Protein AF-R4M2Y2-F1 (afdb_monomer_lite)

Structure (mmCIF, N/CA/C/O backbone):
data_AF-R4M2Y2-F1
#
_entry.id   AF-R4M2Y2-F1
#
loop_
_atom_site.group_PDB
_atom_site.id
_atom_site.type_symbol
_atom_site.label_atom_id
_atom_site.label_alt_id
_atom_site.label_comp_id
_atom_site.label_asym_id
_atom_site.label_entity_id
_atom_site.label_seq_id
_atom_site.pdbx_PDB_ins_code
_atom_site.Cartn_x
_atom_site.Cartn_y
_atom_site.Cartn_z
_atom_site.occupancy
_atom_site.B_iso_or_equiv
_atom_site.auth_seq_id
_atom_site.auth_comp_id
_atom_site.auth_asym_id
_atom_site.auth_atom_id
_atom_site.pdbx_PDB_model_num
ATOM 1 N N . MET A 1 1 ? -10.865 15.805 -28.066 1.00 40.06 1 MET A N 1
ATOM 2 C CA . MET A 1 1 ? -11.905 15.529 -27.055 1.00 40.06 1 MET A CA 1
ATOM 3 C C . MET A 1 1 ? -11.739 14.088 -26.579 1.00 40.06 1 MET A C 1
ATOM 5 O O . MET A 1 1 ? -12.304 13.200 -27.192 1.00 40.06 1 MET A O 1
ATOM 9 N N . LEU A 1 2 ? -10.904 13.852 -25.559 1.00 35.84 2 LEU A N 1
ATOM 10 C CA . LEU A 1 2 ? -10.791 12.571 -24.842 1.00 35.84 2 LEU A CA 1
ATOM 11 C C . LEU A 1 2 ? -10.407 12.890 -23.382 1.00 35.84 2 LEU A C 1
ATOM 13 O O . LEU A 1 2 ? -9.254 13.241 -23.129 1.00 35.84 2 LEU A O 1
ATOM 17 N N . PRO A 1 3 ? -11.356 12.860 -22.433 1.00 36.31 3 PRO A N 1
ATOM 18 C CA . PRO A 1 3 ? -11.086 13.118 -21.028 1.00 36.31 3 PRO A CA 1
ATOM 19 C C . PRO A 1 3 ? -10.679 11.798 -20.359 1.00 36.31 3 PRO A C 1
ATOM 21 O O . PRO A 1 3 ? -11.525 11.040 -19.905 1.00 36.31 3 PRO A O 1
ATOM 24 N N . LEU A 1 4 ? -9.382 11.485 -20.358 1.00 40.53 4 LEU A N 1
ATOM 25 C CA . LEU A 1 4 ? -8.828 10.300 -19.673 1.00 40.53 4 LEU A CA 1
ATOM 26 C C . LEU A 1 4 ? -7.613 10.628 -18.793 1.00 40.53 4 LEU A C 1
ATOM 28 O O . LEU A 1 4 ? -6.949 9.733 -18.279 1.00 40.53 4 LEU A O 1
ATOM 32 N N . ILE A 1 5 ? -7.357 11.919 -18.577 1.00 36.94 5 ILE A N 1
ATOM 33 C CA . ILE A 1 5 ? -6.410 12.396 -17.572 1.00 36.94 5 ILE A CA 1
ATOM 34 C C . ILE A 1 5 ? -7.209 12.573 -16.277 1.00 36.94 5 ILE A C 1
ATOM 36 O O . ILE A 1 5 ? -7.692 13.656 -15.961 1.00 36.94 5 ILE A O 1
ATOM 40 N N . ASP A 1 6 ? -7.428 11.458 -15.582 1.00 45.03 6 ASP A N 1
ATOM 41 C CA . ASP A 1 6 ? -7.883 11.451 -14.190 1.00 45.03 6 ASP A CA 1
ATOM 42 C C . ASP A 1 6 ? -6.672 11.891 -13.345 1.00 45.03 6 ASP A C 1
ATOM 44 O O . ASP A 1 6 ? -5.714 11.131 -13.186 1.00 45.03 6 ASP A O 1
ATOM 48 N N . GLY A 1 7 ? -6.662 13.155 -12.909 1.00 36.81 7 GLY A N 1
ATOM 49 C CA . GLY A 1 7 ? -5.516 13.864 -12.312 1.00 36.81 7 GLY A CA 1
ATOM 50 C C . GLY A 1 7 ? -5.086 13.401 -10.913 1.00 36.81 7 GLY A C 1
ATOM 51 O O . GLY A 1 7 ? -4.488 14.183 -10.184 1.00 36.81 7 GLY A O 1
ATOM 52 N N . GLY A 1 8 ? -5.417 12.169 -10.522 1.00 46.28 8 GLY A N 1
ATOM 53 C CA . GLY A 1 8 ? -5.083 11.591 -9.214 1.00 46.28 8 GLY A CA 1
ATOM 54 C C . GLY A 1 8 ? -3.849 10.685 -9.203 1.00 46.28 8 GLY A C 1
ATOM 55 O O . GLY A 1 8 ? -3.425 10.270 -8.132 1.00 46.28 8 GLY A O 1
ATOM 56 N N . ALA A 1 9 ? -3.290 10.349 -10.370 1.00 55.34 9 ALA A N 1
ATOM 57 C CA . ALA A 1 9 ? -2.040 9.598 -10.456 1.00 55.34 9 ALA A CA 1
ATOM 58 C C . ALA A 1 9 ? -0.871 10.578 -10.583 1.00 55.34 9 ALA A C 1
ATOM 60 O O . ALA A 1 9 ? -0.800 11.327 -11.560 1.00 55.34 9 ALA A O 1
ATOM 61 N N . GLU A 1 10 ? 0.036 10.567 -9.611 1.00 62.88 10 GLU A N 1
ATOM 62 C CA . GLU A 1 10 ? 1.223 11.429 -9.616 1.00 62.88 10 GLU A CA 1
ATOM 63 C C . GLU A 1 10 ? 2.336 10.856 -10.511 1.00 62.88 10 GLU A C 1
ATOM 65 O O . GLU A 1 10 ? 3.287 11.557 -10.859 1.00 62.88 10 GLU A O 1
ATOM 70 N N . SER A 1 11 ? 2.174 9.609 -10.974 1.00 69.94 11 SER A N 1
ATOM 71 C CA . SER A 1 11 ? 3.068 8.953 -11.927 1.00 69.94 11 SER A CA 1
ATOM 72 C C . SER A 1 11 ? 2.332 8.120 -12.998 1.00 69.94 11 SER A C 1
ATOM 74 O O . SER A 1 11 ? 1.237 7.585 -12.771 1.00 69.94 11 SER A O 1
ATOM 76 N N . PRO A 1 12 ? 2.928 7.934 -14.195 1.00 79.25 12 PRO A N 1
ATOM 77 C CA . PRO A 1 12 ? 2.424 6.981 -15.185 1.00 79.25 12 PRO A CA 1
ATOM 78 C C . PRO A 1 12 ? 2.251 5.563 -14.618 1.00 79.25 12 PRO A C 1
ATOM 80 O O . PRO A 1 12 ? 1.321 4.854 -14.995 1.00 79.25 12 PRO A O 1
ATOM 83 N N . GLN A 1 13 ? 3.122 5.142 -13.701 1.00 80.44 13 GLN A N 1
ATOM 84 C CA . GLN A 1 13 ? 3.121 3.816 -13.086 1.00 80.44 13 GLN A CA 1
ATOM 85 C C . GLN A 1 13 ? 1.906 3.597 -12.178 1.00 80.44 13 GLN A C 1
ATOM 87 O O . GLN A 1 13 ? 1.306 2.522 -12.226 1.00 80.44 13 GLN A O 1
ATOM 92 N N . GLU A 1 14 ? 1.482 4.610 -11.422 1.00 82.50 14 GLU A N 1
ATOM 93 C CA . GLU A 1 14 ? 0.218 4.572 -10.672 1.00 82.50 14 GLU A CA 1
ATOM 94 C C . GLU A 1 14 ? -0.981 4.414 -11.606 1.00 82.50 14 GLU A C 1
ATOM 96 O O . GLU A 1 14 ? -1.877 3.604 -11.353 1.00 82.50 14 GLU A O 1
ATOM 101 N N . THR A 1 15 ? -0.971 5.131 -12.736 1.00 86.62 15 THR A N 1
ATOM 102 C CA . THR A 1 15 ? -2.024 4.998 -13.753 1.00 86.62 15 THR A CA 1
ATOM 103 C C . THR A 1 15 ? -2.075 3.573 -14.297 1.00 86.62 15 THR A C 1
ATOM 105 O O . THR A 1 15 ? -3.147 2.971 -14.336 1.00 86.62 15 THR A O 1
ATOM 108 N N . TRP A 1 16 ? -0.929 2.997 -14.666 1.00 89.06 16 TRP A N 1
ATOM 109 C CA . TRP A 1 16 ? -0.854 1.616 -15.150 1.00 89.06 16 TRP A CA 1
ATOM 110 C C . TRP A 1 16 ? -1.292 0.599 -14.099 1.00 89.06 16 TRP A C 1
ATOM 112 O O . TRP A 1 16 ? -2.035 -0.324 -14.423 1.00 89.06 16 TRP A O 1
ATOM 122 N N . THR A 1 17 ? -0.882 0.783 -12.846 1.00 90.75 17 THR A N 1
ATOM 123 C CA . THR A 1 17 ? -1.276 -0.088 -11.731 1.00 90.75 17 THR A CA 1
ATOM 124 C C . THR A 1 17 ? -2.792 -0.090 -11.555 1.00 90.75 17 THR A C 1
ATOM 126 O O . THR A 1 17 ? -3.405 -1.156 -11.485 1.00 90.75 17 THR A O 1
ATOM 129 N N . ARG A 1 18 ? -3.417 1.093 -11.581 1.00 93.12 18 ARG A N 1
ATOM 130 C CA . ARG A 1 18 ? -4.875 1.245 -11.532 1.00 93.12 18 ARG A CA 1
ATOM 131 C C . ARG A 1 18 ? -5.568 0.544 -12.700 1.00 93.12 18 ARG A C 1
ATOM 133 O O . ARG A 1 18 ? -6.543 -0.168 -12.480 1.00 93.12 18 ARG A O 1
ATOM 140 N N . LEU A 1 19 ? -5.079 0.743 -13.925 1.00 93.19 19 LEU A N 1
ATOM 141 C CA . LEU A 1 19 ? -5.669 0.133 -15.121 1.00 93.19 19 LEU A CA 1
ATOM 142 C C . LEU A 1 19 ? -5.583 -1.394 -15.083 1.00 93.19 19 LEU A C 1
ATOM 144 O O . LEU A 1 19 ? -6.579 -2.050 -15.349 1.00 93.19 19 LEU A O 1
ATOM 148 N N . VAL A 1 20 ? -4.452 -1.963 -14.656 1.00 94.56 20 VAL A N 1
ATOM 149 C CA . VAL A 1 20 ? -4.295 -3.423 -14.536 1.00 94.56 20 VAL A CA 1
ATOM 150 C C . VAL A 1 20 ? -5.326 -4.042 -13.586 1.00 94.56 20 VAL A C 1
ATOM 152 O O . VAL A 1 20 ? -5.821 -5.132 -13.867 1.00 94.56 20 VAL A O 1
ATOM 155 N N . LEU A 1 21 ? -5.670 -3.372 -12.482 1.00 96.06 21 LEU A N 1
ATOM 156 C CA . LEU A 1 21 ? -6.693 -3.862 -11.549 1.00 96.06 21 LEU A CA 1
ATOM 157 C C . LEU A 1 21 ? -8.103 -3.785 -12.150 1.00 96.06 21 LEU A C 1
ATOM 159 O O . LEU A 1 21 ? -8.869 -4.741 -12.036 1.00 96.06 21 LEU A O 1
ATOM 163 N N . ILE A 1 22 ? -8.423 -2.677 -12.824 1.00 96.25 22 ILE A N 1
ATOM 164 C CA . ILE A 1 22 ? -9.725 -2.474 -13.479 1.00 96.25 22 ILE A CA 1
ATOM 165 C C . ILE A 1 22 ? -9.917 -3.468 -14.630 1.00 96.25 22 ILE A C 1
ATOM 167 O O . ILE A 1 22 ? -10.959 -4.114 -14.710 1.00 96.25 22 ILE A O 1
ATOM 171 N N . ASP A 1 23 ? -8.908 -3.640 -15.486 1.00 95.81 23 ASP A N 1
ATOM 172 C CA . ASP A 1 23 ? -8.943 -4.572 -16.622 1.00 95.81 23 ASP A CA 1
ATOM 173 C C . ASP A 1 23 ? -9.096 -6.031 -16.163 1.00 95.81 23 ASP A C 1
ATOM 175 O O . ASP A 1 23 ? -9.616 -6.870 -16.897 1.00 95.81 23 ASP A O 1
ATOM 179 N N . ALA A 1 24 ? -8.674 -6.340 -14.933 1.00 94.94 24 ALA A N 1
ATOM 180 C CA . ALA A 1 24 ? -8.860 -7.643 -14.306 1.00 94.94 24 ALA A CA 1
ATOM 181 C C . ALA A 1 24 ? -10.248 -7.841 -13.663 1.00 94.94 24 ALA A C 1
ATOM 183 O O . ALA A 1 24 ? -10.507 -8.900 -13.092 1.00 94.94 24 ALA A O 1
ATOM 184 N N . GLY A 1 25 ? -11.137 -6.848 -13.749 1.00 95.88 25 GLY A N 1
ATOM 185 C CA . GLY A 1 25 ? -12.501 -6.910 -13.222 1.00 95.88 25 GLY A CA 1
ATOM 186 C C . GLY A 1 25 ? -12.630 -6.569 -11.737 1.00 95.88 25 GLY A C 1
ATOM 187 O O . GLY A 1 25 ? -13.707 -6.755 -11.171 1.00 95.88 25 GLY A O 1
ATOM 188 N N . LEU A 1 26 ? -11.571 -6.065 -11.093 1.00 96.56 26 LEU A N 1
ATOM 189 C CA . LEU A 1 26 ? -11.682 -5.549 -9.730 1.00 96.56 26 LEU A CA 1
ATOM 190 C C . LEU A 1 26 ? -12.390 -4.180 -9.730 1.00 96.56 26 LEU A C 1
ATOM 192 O O . LEU A 1 26 ? -12.319 -3.443 -10.719 1.00 96.56 26 LEU A O 1
ATOM 196 N N . PRO A 1 27 ? -13.053 -3.794 -8.623 1.00 96.06 27 PRO A N 1
ATOM 197 C CA . PRO A 1 27 ? -13.634 -2.463 -8.486 1.00 96.06 27 PRO A CA 1
ATOM 198 C C . PRO A 1 27 ? -12.582 -1.368 -8.714 1.00 96.06 27 PRO A C 1
ATOM 200 O O . PRO A 1 27 ? -11.394 -1.568 -8.448 1.00 96.06 27 PRO A O 1
ATOM 203 N N . LYS A 1 28 ? -13.010 -0.185 -9.174 1.00 95.81 28 LYS A N 1
ATOM 204 C CA . LYS A 1 28 ? -12.105 0.961 -9.360 1.00 95.81 28 LYS A CA 1
ATOM 205 C C . LYS A 1 28 ? -11.477 1.343 -8.006 1.00 95.81 28 LYS A C 1
ATOM 207 O O . LYS A 1 28 ? -12.234 1.695 -7.100 1.00 95.81 28 LYS A 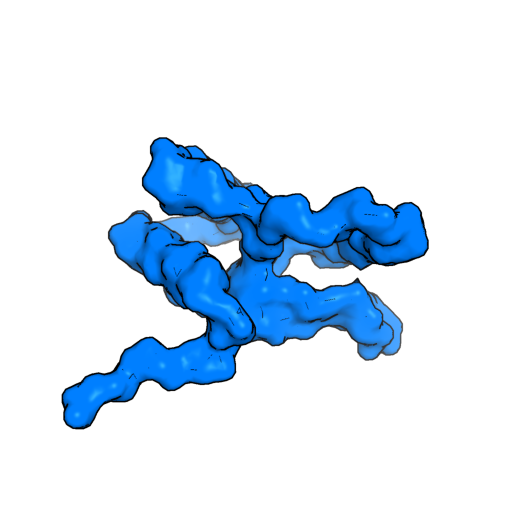O 1
ATOM 212 N N . PRO A 1 29 ? -10.139 1.321 -7.857 1.00 96.38 29 PRO A N 1
ATOM 213 C CA . PRO A 1 29 ? -9.502 1.761 -6.623 1.00 96.38 29 PRO A CA 1
ATOM 214 C C . PRO A 1 29 ? -9.564 3.291 -6.493 1.00 96.38 29 PRO A C 1
ATOM 216 O O . PRO A 1 29 ? -9.526 4.021 -7.492 1.00 96.38 29 PRO A O 1
ATOM 219 N N . GLN A 1 30 ? -9.637 3.772 -5.255 1.00 95.94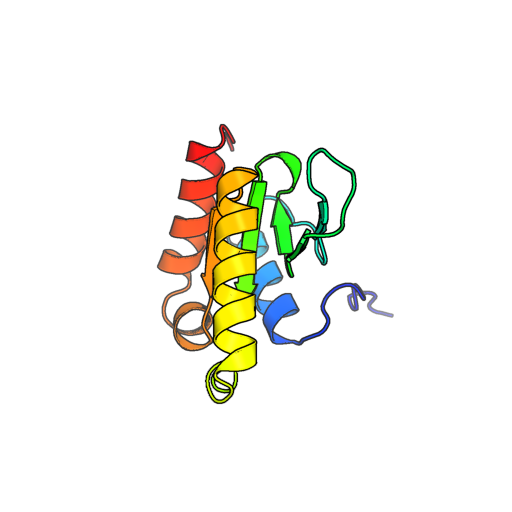 30 GLN A N 1
ATOM 220 C CA . GLN A 1 30 ? -9.405 5.172 -4.900 1.00 95.94 30 GLN A CA 1
ATOM 221 C C . GLN A 1 30 ? -7.912 5.485 -5.040 1.00 95.94 30 GLN A C 1
ATOM 223 O O . GLN A 1 30 ? -7.080 4.595 -4.890 1.00 95.94 30 GLN A O 1
ATOM 228 N N . THR A 1 31 ? -7.568 6.739 -5.317 1.00 94.31 31 THR A N 1
ATOM 229 C CA . THR A 1 31 ? -6.178 7.214 -5.400 1.00 94.31 31 THR A CA 1
ATOM 230 C C . THR A 1 31 ? -5.875 8.180 -4.263 1.00 94.31 31 THR A C 1
ATOM 232 O O . THR A 1 31 ? -6.780 8.886 -3.817 1.00 94.31 31 THR A O 1
ATOM 235 N N . GLN A 1 32 ? -4.608 8.276 -3.864 1.00 92.25 32 GLN A N 1
ATOM 236 C CA . GLN A 1 32 ? -4.105 9.276 -2.916 1.00 92.25 32 GLN A CA 1
ATOM 237 C C . GLN A 1 32 ? -4.854 9.247 -1.572 1.00 92.25 32 GLN A C 1
ATOM 239 O O . GLN A 1 32 ? -5.244 10.286 -1.032 1.00 92.25 32 GLN A O 1
ATOM 244 N N . ILE A 1 33 ? -5.078 8.044 -1.038 1.00 95.88 33 ILE A N 1
ATOM 245 C CA . ILE A 1 33 ? -5.845 7.832 0.192 1.00 95.88 33 ILE A CA 1
ATOM 246 C C . ILE A 1 33 ? -5.031 8.348 1.376 1.00 95.88 33 ILE A C 1
ATOM 248 O O . ILE A 1 33 ? -3.907 7.904 1.606 1.00 95.88 33 ILE A O 1
ATOM 252 N N . ARG A 1 34 ? -5.596 9.289 2.134 1.00 97.00 34 ARG A N 1
ATOM 253 C CA . ARG A 1 34 ? -4.962 9.850 3.330 1.00 97.00 34 ARG A CA 1
ATOM 254 C C . ARG A 1 34 ? -5.390 9.041 4.544 1.00 97.00 34 ARG A C 1
ATOM 256 O O . ARG A 1 34 ? -6.575 8.982 4.851 1.00 97.00 34 ARG A O 1
ATOM 263 N N . VAL A 1 35 ? -4.420 8.459 5.232 1.00 97.06 35 VAL A N 1
ATOM 264 C CA . VAL A 1 35 ? -4.634 7.690 6.454 1.00 97.06 35 VAL A CA 1
ATOM 265 C C . VAL A 1 35 ? -4.298 8.560 7.655 1.00 97.06 35 VAL A C 1
ATOM 267 O O . VAL A 1 35 ? -3.243 9.199 7.694 1.00 97.06 35 VAL A O 1
ATOM 270 N N . PHE A 1 36 ? -5.206 8.560 8.622 1.00 95.88 36 PHE A N 1
ATOM 271 C CA . PHE A 1 36 ? -5.057 9.221 9.910 1.00 95.88 36 PHE A CA 1
ATOM 272 C C . PHE A 1 36 ? -5.180 8.180 11.020 1.00 95.88 36 PHE A C 1
ATOM 274 O O . PHE A 1 36 ? -5.838 7.154 10.819 1.00 95.88 36 PHE A O 1
ATOM 281 N N . ASP A 1 37 ? -4.539 8.429 12.155 1.00 93.00 37 ASP A N 1
ATOM 282 C CA . ASP A 1 37 ? -4.702 7.600 13.346 1.00 93.00 37 ASP A CA 1
ATOM 283 C C . ASP A 1 37 ? -5.956 7.984 14.152 1.00 93.00 37 ASP A C 1
ATOM 285 O O . ASP A 1 37 ? -6.719 8.882 13.781 1.00 93.00 37 ASP A O 1
ATOM 289 N N . ASP A 1 38 ? -6.171 7.296 15.274 1.00 90.56 38 ASP A N 1
ATOM 290 C CA . ASP A 1 38 ? -7.321 7.521 16.157 1.00 90.56 38 ASP A CA 1
ATOM 291 C C . ASP A 1 38 ? -7.306 8.905 16.841 1.00 90.56 38 ASP A C 1
ATOM 293 O O . ASP A 1 38 ? -8.337 9.350 17.355 1.00 90.56 38 ASP A O 1
ATOM 297 N N . TYR A 1 39 ? -6.166 9.604 16.837 1.00 93.88 39 TYR A N 1
ATOM 298 C CA . TYR A 1 39 ? -6.015 10.967 17.354 1.00 93.88 39 TYR A CA 1
ATOM 299 C C . TYR A 1 39 ? -6.229 12.035 16.270 1.00 93.88 39 TYR A C 1
ATOM 301 O O . TYR A 1 39 ? -6.329 13.223 16.584 1.00 93.88 39 TYR A O 1
ATOM 309 N N . GLY A 1 40 ? -6.378 11.620 15.009 1.00 93.38 40 GLY A N 1
ATOM 310 C CA . GLY A 1 40 ? -6.538 12.500 13.855 1.00 93.38 40 GLY A CA 1
ATOM 311 C C . GLY A 1 40 ? -5.214 12.979 13.260 1.00 93.38 40 GLY A C 1
ATOM 312 O O . GLY A 1 40 ? -5.230 13.839 12.372 1.00 93.38 40 GLY A O 1
ATOM 313 N N . ASP A 1 41 ? -4.083 12.430 13.705 1.00 93.69 41 ASP A N 1
ATOM 314 C CA . ASP A 1 41 ? -2.772 12.756 13.162 1.00 93.69 41 ASP A CA 1
ATOM 315 C C . ASP A 1 41 ? -2.563 12.058 11.816 1.00 93.69 41 ASP A C 1
ATOM 317 O O . ASP A 1 41 ? -2.987 10.926 11.580 1.00 93.69 41 ASP A O 1
ATOM 321 N N . PHE A 1 42 ? -1.923 12.762 10.880 1.00 95.00 42 PHE A N 1
ATOM 322 C CA . PHE A 1 42 ? -1.642 12.220 9.554 1.00 95.00 42 PHE A CA 1
ATOM 323 C C . PHE A 1 42 ? -0.542 11.158 9.629 1.00 95.00 42 PHE A C 1
ATOM 325 O O . PHE A 1 42 ? 0.580 11.453 10.037 1.00 95.00 42 PHE A O 1
ATOM 332 N N . VAL A 1 43 ? -0.846 9.951 9.149 1.00 94.19 43 VAL A N 1
ATOM 333 C CA . VAL A 1 43 ? 0.078 8.809 9.170 1.00 94.19 43 VAL A CA 1
ATOM 334 C C . VAL A 1 43 ? 0.756 8.624 7.820 1.00 94.19 43 VAL A C 1
ATOM 336 O O . VAL A 1 43 ? 1.981 8.558 7.725 1.00 94.19 43 VAL A O 1
ATOM 339 N N . ALA A 1 44 ? -0.036 8.522 6.753 1.00 94.31 44 ALA A N 1
ATOM 340 C CA . ALA A 1 44 ? 0.481 8.243 5.421 1.00 94.31 44 ALA A CA 1
ATOM 341 C C . ALA A 1 44 ? -0.496 8.663 4.325 1.00 94.31 44 ALA A C 1
ATOM 343 O O . ALA A 1 44 ? -1.699 8.813 4.540 1.00 94.31 44 ALA A O 1
ATOM 344 N N . ARG A 1 45 ? 0.035 8.788 3.109 1.00 94.06 45 ARG A N 1
ATOM 345 C CA . ARG A 1 45 ? -0.751 8.827 1.880 1.00 94.06 45 ARG A CA 1
ATOM 346 C C . ARG A 1 45 ? -0.425 7.575 1.076 1.00 94.06 45 ARG A C 1
ATOM 348 O O . ARG A 1 45 ? 0.746 7.342 0.798 1.00 94.06 45 ARG A O 1
ATOM 355 N N . ILE A 1 46 ? -1.445 6.792 0.750 1.00 95.06 46 ILE A N 1
ATOM 356 C CA . ILE A 1 46 ? -1.345 5.571 -0.052 1.00 95.06 46 ILE A CA 1
ATOM 357 C C . ILE A 1 46 ? -1.703 5.922 -1.498 1.00 95.06 46 ILE A C 1
ATOM 359 O O . ILE A 1 46 ? -2.743 6.543 -1.737 1.00 95.06 46 ILE A O 1
ATOM 363 N N . ASP A 1 47 ? -0.873 5.507 -2.455 1.00 92.25 47 ASP A N 1
ATOM 364 C CA . ASP A 1 47 ? -1.020 5.872 -3.872 1.00 92.25 47 ASP A CA 1
ATOM 365 C C . ASP A 1 47 ? -2.384 5.472 -4.442 1.00 92.25 47 ASP A C 1
ATOM 367 O O . ASP A 1 47 ? -3.065 6.277 -5.085 1.00 92.25 47 ASP A O 1
ATOM 371 N N . LEU A 1 48 ? -2.806 4.228 -4.193 1.00 95.06 48 LEU A N 1
ATOM 372 C CA . LEU A 1 48 ? -4.119 3.724 -4.582 1.00 95.06 48 LEU A CA 1
ATOM 373 C C . LEU A 1 48 ? -4.595 2.567 -3.701 1.00 95.06 48 LEU A C 1
ATOM 375 O O . LEU A 1 48 ? -3.799 1.896 -3.054 1.00 95.06 48 LEU A O 1
ATOM 379 N N . GLY A 1 49 ? -5.897 2.294 -3.687 1.00 97.06 49 GLY A N 1
ATOM 380 C CA . GLY A 1 49 ? -6.439 1.174 -2.925 1.00 97.06 49 GLY A CA 1
ATOM 381 C C . GLY A 1 49 ? -7.949 1.205 -2.733 1.00 97.06 49 GLY A C 1
ATOM 382 O O . GLY A 1 49 ? -8.685 1.834 -3.490 1.00 97.06 49 GLY A O 1
ATOM 383 N N . TYR A 1 50 ? -8.394 0.508 -1.697 1.00 97.88 50 TYR A N 1
ATOM 384 C CA . TYR A 1 50 ? -9.784 0.344 -1.295 1.00 97.88 50 TYR A CA 1
ATOM 385 C C . TYR A 1 50 ? -9.897 0.703 0.186 1.00 97.88 50 TYR A C 1
ATOM 387 O O . TYR A 1 50 ? -9.657 -0.135 1.057 1.00 97.88 50 TYR A O 1
ATOM 395 N N . GLU A 1 51 ? -10.227 1.959 0.479 1.00 97.25 51 GLU A N 1
ATOM 396 C CA . GLU A 1 51 ? -10.204 2.520 1.833 1.00 97.25 51 GLU A CA 1
ATOM 397 C C . GLU A 1 51 ? -11.152 1.797 2.785 1.00 97.25 51 GLU A C 1
ATOM 399 O O . GLU A 1 51 ? -10.779 1.472 3.910 1.00 97.25 51 GLU A O 1
ATOM 404 N N . GLN A 1 52 ? -12.347 1.446 2.306 1.00 96.75 52 GLN A N 1
ATOM 405 C CA . GLN A 1 52 ? -13.346 0.731 3.103 1.00 96.75 52 GLN A CA 1
ATOM 406 C C . GLN A 1 52 ? -12.877 -0.677 3.494 1.00 96.75 52 GLN A C 1
ATOM 408 O O . GLN A 1 52 ? -13.354 -1.228 4.481 1.00 96.75 52 GLN A O 1
ATOM 413 N N . LEU A 1 53 ? -11.945 -1.251 2.729 1.00 98.00 53 LEU A N 1
ATOM 414 C CA . LEU A 1 53 ? -11.345 -2.562 2.985 1.00 98.00 53 LEU A CA 1
ATOM 415 C C . LEU A 1 53 ? -9.970 -2.455 3.656 1.00 98.00 53 LEU A C 1
ATOM 417 O O . LEU A 1 53 ? -9.386 -3.482 3.988 1.00 98.00 53 LEU A O 1
ATOM 421 N N . ARG A 1 54 ? -9.432 -1.238 3.820 1.00 98.00 54 ARG A N 1
ATOM 422 C CA . ARG A 1 54 ? -8.056 -0.975 4.270 1.00 98.00 54 ARG A CA 1
ATOM 423 C C . ARG A 1 54 ? -7.010 -1.759 3.466 1.00 98.00 54 ARG A C 1
ATOM 425 O O . ARG A 1 54 ? -6.027 -2.266 4.000 1.00 98.00 54 ARG A O 1
ATOM 432 N N . VAL A 1 55 ? -7.211 -1.864 2.153 1.00 98.56 55 VAL A N 1
ATOM 433 C CA . VAL A 1 55 ? -6.249 -2.494 1.237 1.00 98.56 55 VAL A CA 1
ATOM 434 C C . VAL A 1 55 ? -5.600 -1.408 0.394 1.00 98.56 55 VAL A C 1
ATOM 436 O O . VAL A 1 55 ? -6.287 -0.721 -0.356 1.00 98.56 55 VAL A O 1
ATOM 439 N N . GLY A 1 56 ? -4.286 -1.249 0.513 1.00 97.62 56 GLY A N 1
ATOM 440 C CA . GLY A 1 56 ? -3.499 -0.269 -0.232 1.00 97.62 56 GLY A CA 1
ATOM 441 C C . GLY A 1 56 ? -2.554 -0.927 -1.230 1.00 97.62 56 GLY A C 1
ATOM 442 O O . GLY A 1 56 ? -2.128 -2.066 -1.046 1.00 97.62 56 GLY A O 1
ATOM 443 N N . VAL A 1 57 ? -2.197 -0.202 -2.280 1.00 96.38 57 VAL A N 1
ATOM 444 C CA . VAL A 1 57 ? -1.1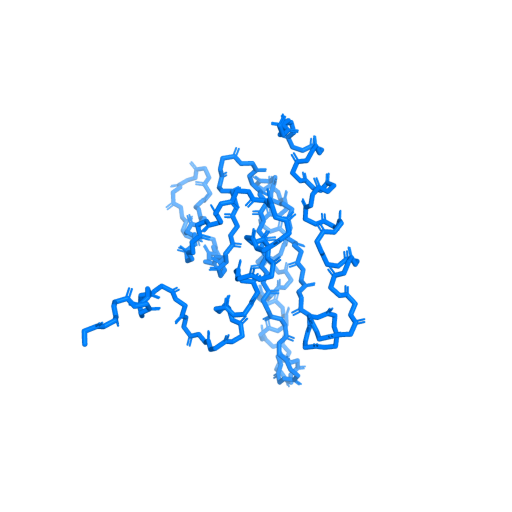80 -0.587 -3.255 1.00 96.38 57 VAL A CA 1
ATOM 445 C C . VAL A 1 57 ? -0.217 0.583 -3.414 1.00 96.38 57 VAL A C 1
ATOM 447 O O . VAL A 1 57 ? -0.647 1.702 -3.682 1.00 96.38 57 VAL A O 1
ATOM 450 N N . GLU A 1 58 ? 1.076 0.314 -3.258 1.00 92.81 58 GLU A N 1
ATOM 451 C CA . GLU A 1 58 ? 2.138 1.316 -3.405 1.00 92.81 58 GLU A CA 1
ATOM 452 C C . GLU A 1 58 ? 3.140 0.865 -4.460 1.00 92.81 58 GLU A C 1
ATOM 454 O O . GLU A 1 58 ? 3.572 -0.295 -4.457 1.00 92.81 58 GLU A O 1
ATOM 459 N N . 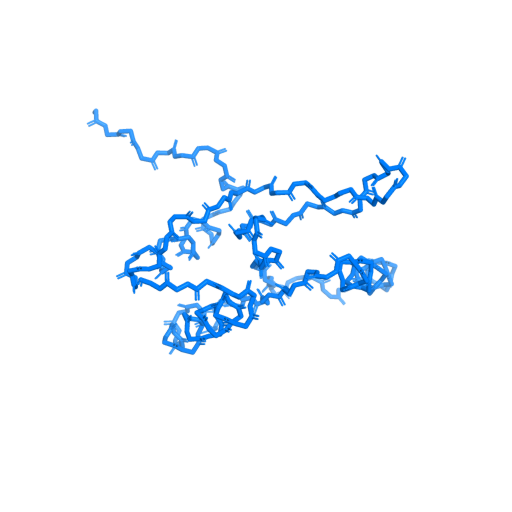TYR A 1 59 ? 3.524 1.770 -5.358 1.00 87.44 59 TYR A N 1
ATOM 460 C CA . TYR A 1 59 ? 4.544 1.466 -6.355 1.00 87.44 59 TYR A CA 1
ATOM 461 C C . TYR A 1 59 ? 5.950 1.681 -5.775 1.00 87.44 59 TYR A C 1
ATOM 463 O O . TYR A 1 59 ? 6.309 2.785 -5.380 1.00 87.44 59 TYR A O 1
ATOM 471 N N . ASP A 1 60 ? 6.767 0.626 -5.750 1.00 83.50 60 ASP A N 1
ATOM 472 C CA . ASP A 1 60 ? 8.143 0.668 -5.242 1.00 83.50 60 ASP A CA 1
ATOM 473 C C . ASP A 1 60 ? 9.122 0.820 -6.416 1.00 83.50 60 ASP A C 1
ATOM 475 O O . ASP A 1 60 ? 9.362 -0.109 -7.202 1.00 83.50 60 ASP A O 1
ATOM 479 N N . GLY A 1 61 ? 9.637 2.040 -6.583 1.00 72.50 61 GLY A N 1
ATOM 480 C CA . GLY A 1 61 ? 10.595 2.381 -7.625 1.00 72.50 61 GLY A CA 1
ATOM 481 C C . GLY A 1 61 ? 12.040 1.987 -7.266 1.00 72.50 61 GLY A C 1
ATOM 482 O O . GLY A 1 61 ? 12.430 1.990 -6.102 1.00 72.50 61 GLY A O 1
ATOM 483 N N . PRO A 1 62 ? 12.910 1.742 -8.261 1.00 59.25 62 PRO A N 1
ATOM 484 C CA . PRO A 1 62 ? 14.293 1.294 -8.039 1.00 59.25 62 PRO A CA 1
ATOM 485 C C . PRO A 1 62 ? 15.208 2.279 -7.276 1.00 59.25 62 PRO A C 1
ATOM 487 O O . PRO A 1 62 ? 16.336 1.918 -6.954 1.00 59.25 62 PRO A O 1
ATOM 490 N N . GLN A 1 63 ? 14.761 3.504 -6.974 1.00 57.41 63 GLN A N 1
ATOM 491 C CA . GLN A 1 63 ? 15.547 4.531 -6.272 1.00 57.41 63 GLN A CA 1
ATOM 492 C C . GLN A 1 63 ? 15.195 4.718 -4.784 1.00 57.41 63 GLN A C 1
ATOM 494 O O . GLN A 1 63 ? 15.795 5.565 -4.131 1.00 57.41 63 GLN A O 1
ATOM 499 N N . HIS A 1 64 ? 14.272 3.938 -4.214 1.00 58.47 64 HIS A N 1
ATOM 500 C CA . HIS A 1 64 ? 13.735 4.227 -2.875 1.00 58.47 64 HIS A CA 1
ATOM 501 C C . HIS A 1 64 ? 14.695 3.977 -1.690 1.00 58.47 64 HIS A C 1
ATOM 503 O O . HIS A 1 64 ? 14.404 4.396 -0.575 1.00 58.47 64 HIS A O 1
ATOM 509 N N . TRP A 1 65 ? 15.855 3.336 -1.884 1.00 59.09 65 TRP A N 1
ATOM 510 C CA . TRP A 1 65 ? 16.563 2.675 -0.772 1.00 59.09 65 TRP A CA 1
ATOM 511 C C . TRP A 1 65 ? 17.933 3.253 -0.379 1.00 59.09 65 TRP A C 1
ATOM 513 O O . TRP A 1 65 ? 18.660 2.612 0.380 1.00 59.09 65 TRP A O 1
ATOM 523 N N . THR A 1 66 ? 18.323 4.437 -0.861 1.00 64.19 66 THR A N 1
ATOM 524 C CA . THR A 1 66 ? 19.694 4.951 -0.651 1.00 64.19 66 THR A CA 1
ATOM 525 C C . THR A 1 66 ? 19.900 5.807 0.606 1.00 64.19 66 THR A C 1
ATOM 527 O O . THR A 1 66 ? 21.050 6.063 0.954 1.00 64.19 66 THR A O 1
ATOM 530 N N . ASP A 1 67 ? 18.841 6.225 1.310 1.00 77.62 67 ASP A N 1
ATOM 531 C CA . ASP A 1 67 ? 18.934 7.044 2.534 1.00 77.62 67 ASP A CA 1
ATOM 532 C C . ASP A 1 67 ? 18.491 6.253 3.790 1.00 77.62 67 ASP A C 1
ATOM 534 O O . ASP A 1 67 ? 17.317 5.881 3.905 1.00 77.62 67 ASP A O 1
ATOM 538 N N . PRO A 1 68 ? 19.392 6.002 4.765 1.00 81.44 68 PRO A N 1
ATOM 539 C CA . PRO A 1 68 ? 19.053 5.342 6.027 1.00 81.44 68 PRO A CA 1
ATOM 540 C C . PRO A 1 68 ? 17.936 6.028 6.828 1.00 81.44 68 PRO A C 1
ATOM 542 O O . PRO A 1 68 ? 17.144 5.335 7.469 1.00 81.44 68 PRO A O 1
ATOM 545 N N . ALA A 1 69 ? 17.846 7.362 6.795 1.00 83.31 69 ALA A N 1
ATOM 546 C CA . ALA A 1 69 ? 16.803 8.099 7.505 1.00 83.31 69 ALA A CA 1
ATOM 547 C C . ALA A 1 69 ? 15.433 7.899 6.843 1.00 83.31 69 ALA A C 1
ATOM 549 O O . ALA A 1 69 ? 14.436 7.688 7.537 1.00 83.31 69 ALA A O 1
ATOM 550 N N . GLN A 1 70 ? 15.390 7.889 5.507 1.00 78.94 70 GLN A N 1
ATOM 551 C CA . GLN A 1 70 ? 14.177 7.558 4.760 1.00 78.94 70 GLN A CA 1
ATOM 552 C C . GLN A 1 70 ? 13.725 6.125 5.052 1.00 78.94 70 GLN A C 1
ATOM 554 O O . GLN A 1 70 ? 12.547 5.887 5.299 1.00 78.94 70 GLN A O 1
ATOM 559 N N . ARG A 1 71 ? 14.665 5.177 5.121 1.00 80.69 71 ARG A N 1
ATOM 560 C CA . ARG A 1 71 ? 14.357 3.781 5.448 1.00 80.69 71 ARG A CA 1
ATOM 561 C C . ARG A 1 71 ? 13.741 3.619 6.839 1.00 80.69 71 ARG A C 1
ATOM 563 O O . ARG A 1 71 ? 12.805 2.839 6.987 1.00 80.69 71 ARG A O 1
ATOM 570 N N . ALA A 1 72 ? 14.255 4.323 7.848 1.00 85.81 72 ALA A N 1
ATOM 571 C CA . ALA A 1 72 ? 13.682 4.284 9.194 1.00 85.81 72 ALA A CA 1
ATOM 572 C C . ALA A 1 72 ? 12.235 4.809 9.197 1.00 85.81 72 ALA A C 1
ATOM 574 O O . ALA A 1 72 ? 11.342 4.132 9.702 1.00 85.81 72 ALA A O 1
ATOM 575 N N . ARG A 1 73 ? 11.989 5.945 8.531 1.00 84.62 73 ARG A N 1
ATOM 576 C CA . ARG A 1 73 ? 10.639 6.508 8.364 1.00 84.62 73 ARG A CA 1
ATOM 577 C C . ARG A 1 73 ? 9.702 5.569 7.611 1.00 84.62 73 ARG A C 1
ATOM 579 O O . ARG A 1 73 ? 8.549 5.427 7.996 1.00 84.62 73 ARG A O 1
ATOM 586 N N . ASP A 1 74 ? 10.183 4.897 6.568 1.00 84.19 74 ASP A N 1
ATOM 587 C CA . ASP A 1 74 ? 9.376 3.938 5.810 1.00 84.19 74 ASP A CA 1
ATOM 588 C C . ASP A 1 74 ? 8.984 2.718 6.648 1.00 84.19 74 ASP A C 1
ATOM 590 O O . ASP A 1 74 ? 7.879 2.196 6.479 1.00 84.19 74 ASP A O 1
ATOM 594 N N . ILE A 1 75 ? 9.866 2.263 7.546 1.00 88.44 75 ILE A N 1
ATOM 595 C CA . ILE A 1 75 ? 9.563 1.187 8.497 1.00 88.44 75 ILE A CA 1
ATOM 596 C C . ILE A 1 75 ? 8.484 1.653 9.473 1.00 88.44 75 ILE A C 1
ATOM 598 O O . ILE A 1 75 ? 7.467 0.976 9.594 1.00 88.44 75 ILE A O 1
ATOM 602 N N . GLU A 1 76 ? 8.660 2.812 10.111 1.00 90.44 76 GLU A N 1
ATOM 603 C CA . GLU A 1 76 ? 7.669 3.368 11.045 1.00 90.44 76 GLU A CA 1
ATOM 604 C C . GLU A 1 76 ? 6.309 3.577 10.367 1.00 90.44 76 GLU A C 1
ATOM 606 O O . GLU A 1 76 ? 5.286 3.135 10.887 1.00 90.44 76 GLU A O 1
ATOM 611 N N . ARG A 1 77 ? 6.300 4.139 9.151 1.00 90.94 77 ARG A N 1
ATOM 612 C CA . ARG A 1 77 ? 5.100 4.306 8.319 1.00 90.94 77 ARG A CA 1
ATOM 613 C C . ARG A 1 77 ? 4.411 2.972 8.033 1.00 90.94 77 ARG A C 1
ATOM 615 O O . ARG A 1 77 ? 3.190 2.876 8.126 1.00 90.94 77 ARG A O 1
ATOM 622 N N . SER A 1 78 ? 5.182 1.945 7.679 1.00 91.56 78 SER A N 1
ATOM 623 C CA . SER A 1 78 ? 4.637 0.618 7.366 1.00 91.56 78 SER A CA 1
ATOM 624 C C . SER A 1 78 ? 4.038 -0.051 8.605 1.00 91.56 78 SER A C 1
ATOM 626 O O . SER A 1 78 ? 2.974 -0.657 8.509 1.00 91.56 78 SER A O 1
ATOM 628 N N . THR A 1 79 ? 4.689 0.091 9.762 1.00 94.25 79 THR A N 1
ATOM 629 C CA . THR A 1 79 ? 4.176 -0.406 11.046 1.00 94.25 79 THR A CA 1
ATOM 630 C C . THR A 1 79 ? 2.885 0.309 11.436 1.00 94.25 79 THR A C 1
ATOM 632 O O . THR A 1 79 ? 1.898 -0.355 11.722 1.00 94.25 79 THR A O 1
ATOM 635 N N . ALA A 1 80 ? 2.840 1.641 11.355 1.00 95.06 80 ALA A N 1
ATOM 636 C CA . ALA A 1 80 ? 1.642 2.407 11.698 1.00 95.06 80 ALA A CA 1
ATOM 637 C C . ALA A 1 80 ? 0.440 2.044 10.806 1.00 95.06 80 ALA A C 1
ATOM 639 O O . ALA A 1 80 ? -0.677 1.878 11.290 1.00 95.06 80 ALA A O 1
ATOM 640 N N . LEU A 1 81 ? 0.663 1.861 9.501 1.00 96.50 81 LEU A N 1
ATOM 641 C CA . LEU A 1 81 ? -0.378 1.380 8.590 1.00 96.50 81 LEU A CA 1
ATOM 642 C C . LEU A 1 81 ? -0.884 -0.012 8.991 1.00 96.50 81 LEU A C 1
ATOM 644 O O . LEU A 1 81 ? -2.096 -0.231 9.019 1.00 96.50 81 LEU A O 1
ATOM 648 N N . LEU A 1 82 ? 0.022 -0.928 9.338 1.00 95.56 82 LEU A N 1
ATOM 649 C CA . LEU A 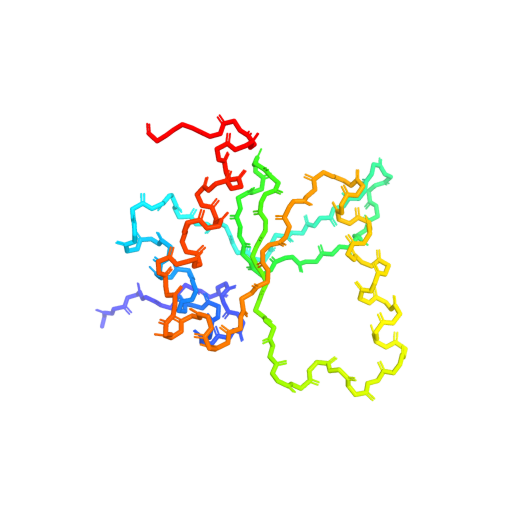1 82 ? -0.341 -2.267 9.799 1.00 95.56 82 LEU A CA 1
ATOM 650 C C . LEU A 1 82 ? -1.174 -2.225 11.088 1.00 95.56 82 LEU A C 1
ATOM 652 O O . LEU A 1 82 ? -2.192 -2.912 11.163 1.00 95.56 82 LEU A O 1
ATOM 656 N N . ASP A 1 83 ? -0.783 -1.404 12.063 1.00 96.19 83 ASP A N 1
ATOM 657 C CA . ASP A 1 83 ? -1.501 -1.243 13.335 1.00 96.19 83 ASP A CA 1
ATOM 658 C C . ASP A 1 83 ? -2.911 -0.670 13.122 1.00 96.19 83 ASP A C 1
ATOM 660 O O . ASP A 1 83 ? -3.869 -1.076 13.780 1.00 96.19 83 ASP A O 1
ATOM 664 N N . LEU A 1 84 ? -3.074 0.192 12.115 1.00 96.75 84 LEU A N 1
ATOM 665 C CA . LEU A 1 84 ? -4.374 0.687 11.654 1.00 96.75 84 LEU A CA 1
ATOM 666 C C . LEU A 1 84 ? -5.148 -0.336 10.801 1.00 96.75 84 LEU A C 1
ATOM 668 O O . LEU A 1 84 ? -6.221 -0.031 10.273 1.00 96.75 84 LEU A O 1
ATOM 672 N N . GLY A 1 85 ? -4.648 -1.564 10.665 1.00 96.94 85 GLY A N 1
ATOM 673 C CA . GLY A 1 85 ? -5.294 -2.662 9.948 1.00 96.94 85 GLY A CA 1
ATOM 674 C C . GLY A 1 85 ? -5.173 -2.574 8.429 1.00 96.94 85 GLY A C 1
ATOM 675 O O . GLY A 1 85 ? -5.937 -3.235 7.725 1.00 96.94 85 GLY A O 1
ATOM 676 N N . TRP A 1 86 ? -4.252 -1.759 7.909 1.00 98.19 86 TRP A N 1
ATOM 677 C CA .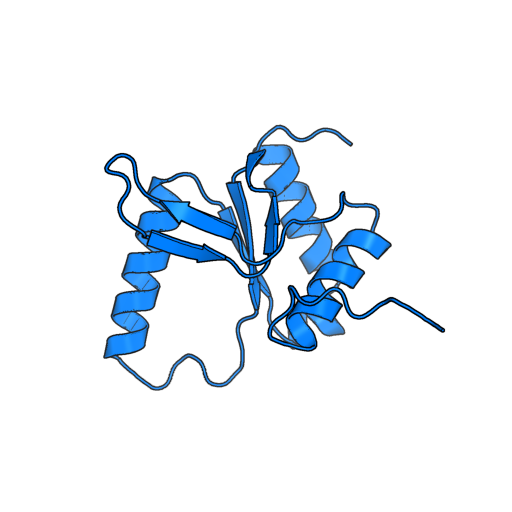 TRP A 1 86 ? -4.004 -1.694 6.476 1.00 98.19 86 TRP A CA 1
ATOM 678 C C . TRP A 1 86 ? -3.155 -2.860 5.988 1.00 98.19 86 TRP A C 1
ATOM 680 O O . TRP A 1 86 ? -2.095 -3.170 6.528 1.00 98.19 86 TRP A O 1
ATOM 690 N N . THR A 1 87 ? -3.587 -3.458 4.881 1.00 98.00 87 THR A N 1
ATOM 691 C CA . THR A 1 87 ? -2.778 -4.395 4.101 1.00 98.00 87 THR A CA 1
ATOM 692 C C . THR A 1 87 ? -2.220 -3.671 2.884 1.00 98.00 87 THR A C 1
ATOM 694 O O . THR A 1 87 ? -2.965 -3.345 1.961 1.00 98.00 87 THR A O 1
ATOM 697 N N . ILE A 1 88 ? -0.908 -3.424 2.871 1.00 96.94 88 ILE A N 1
ATOM 698 C CA . ILE A 1 88 ? -0.227 -2.731 1.769 1.00 96.94 88 ILE A CA 1
ATOM 699 C C . ILE A 1 88 ? 0.449 -3.739 0.836 1.00 96.94 88 ILE A C 1
ATOM 701 O O . ILE A 1 88 ? 1.374 -4.453 1.226 1.00 96.94 88 ILE A O 1
ATOM 705 N N . ILE A 1 89 ? 0.015 -3.780 -0.424 1.00 95.88 89 ILE A N 1
ATOM 706 C CA . ILE A 1 89 ? 0.651 -4.553 -1.490 1.00 95.88 89 ILE A CA 1
ATOM 707 C C . ILE A 1 89 ? 1.635 -3.651 -2.234 1.00 95.88 89 ILE A C 1
ATOM 709 O O . ILE A 1 89 ? 1.238 -2.776 -2.999 1.00 95.88 89 ILE A O 1
ATOM 713 N N . ARG A 1 90 ? 2.937 -3.898 -2.072 1.00 92.44 90 ARG A N 1
ATOM 714 C CA . ARG A 1 90 ? 3.951 -3.212 -2.881 1.00 92.44 90 ARG A CA 1
ATOM 715 C C . ARG A 1 90 ? 4.053 -3.819 -4.276 1.00 92.44 90 ARG A C 1
ATOM 717 O O . ARG A 1 90 ? 4.144 -5.044 -4.424 1.00 92.44 90 ARG A O 1
ATOM 724 N N . VAL A 1 91 ? 4.065 -2.965 -5.292 1.00 91.06 91 VAL A N 1
ATOM 725 C CA . VAL A 1 91 ? 4.203 -3.348 -6.697 1.00 91.06 91 VAL A CA 1
ATOM 726 C C . VAL A 1 91 ? 5.483 -2.762 -7.280 1.00 91.06 91 VAL A C 1
ATOM 728 O O . VAL A 1 91 ? 5.712 -1.561 -7.249 1.00 91.06 91 VAL A O 1
ATOM 731 N N . THR A 1 92 ? 6.332 -3.624 -7.830 1.00 89.75 92 THR A N 1
ATOM 732 C CA . THR A 1 92 ? 7.508 -3.205 -8.599 1.00 89.75 92 THR A CA 1
ATOM 733 C C . THR A 1 92 ? 7.175 -3.176 -10.087 1.00 89.75 92 THR A C 1
ATOM 735 O O . THR A 1 92 ? 6.209 -3.805 -10.533 1.00 89.75 92 THR A O 1
ATOM 738 N N . SER A 1 93 ? 8.013 -2.513 -10.888 1.00 86.81 93 SER A N 1
ATOM 739 C CA . SER A 1 93 ? 7.926 -2.588 -12.353 1.00 86.81 93 SER A CA 1
ATOM 740 C C . SER A 1 93 ? 7.934 -4.034 -12.853 1.00 86.81 93 SER A C 1
ATOM 742 O O . SER A 1 93 ? 7.115 -4.399 -13.690 1.00 86.81 93 SER A O 1
ATOM 744 N N . GLU A 1 94 ? 8.808 -4.885 -12.315 1.00 88.06 94 GLU A N 1
ATOM 745 C CA . GLU A 1 94 ? 8.883 -6.295 -12.700 1.00 88.06 94 GLU A CA 1
ATOM 746 C C . GLU A 1 94 ? 7.556 -7.027 -12.452 1.00 88.06 94 GLU A C 1
ATOM 748 O O . GLU A 1 94 ? 7.045 -7.717 -13.340 1.00 88.06 94 GLU A O 1
ATOM 753 N N . LEU A 1 95 ? 6.965 -6.834 -11.267 1.00 88.31 95 LEU A N 1
ATOM 754 C CA . LEU A 1 95 ? 5.692 -7.453 -10.915 1.00 88.31 95 LEU A CA 1
ATOM 755 C C . LEU A 1 95 ? 4.564 -6.952 -11.833 1.00 88.31 95 LEU A C 1
ATOM 757 O O . LEU A 1 95 ? 3.774 -7.758 -12.330 1.00 88.31 95 LEU A O 1
ATOM 761 N N . LEU A 1 96 ? 4.525 -5.644 -12.098 1.00 87.44 96 LEU A N 1
ATOM 762 C CA . LEU A 1 96 ? 3.502 -5.004 -12.925 1.00 87.44 96 LEU A CA 1
ATOM 763 C C . LEU A 1 96 ? 3.585 -5.407 -14.405 1.00 87.44 96 LEU A C 1
ATOM 765 O O . LEU A 1 96 ? 2.557 -5.564 -15.067 1.00 87.44 96 LEU A O 1
ATOM 769 N N . TRP A 1 97 ? 4.789 -5.580 -14.947 1.00 86.44 97 TRP A N 1
ATOM 770 C CA . TRP A 1 97 ? 4.964 -5.875 -16.370 1.00 86.44 97 TRP A CA 1
ATOM 771 C C . TRP A 1 97 ? 4.923 -7.367 -16.676 1.00 86.44 97 TRP A C 1
ATOM 773 O O . TRP A 1 97 ? 4.277 -7.762 -17.644 1.00 86.44 97 TRP A O 1
ATOM 783 N N . TYR A 1 98 ? 5.547 -8.198 -15.841 1.00 90.25 98 TYR A N 1
ATOM 784 C CA . TYR A 1 98 ? 5.775 -9.607 -16.172 1.00 90.25 98 TYR A CA 1
ATOM 785 C C . TYR A 1 98 ? 4.949 -10.580 -15.334 1.00 90.25 98 TYR A C 1
ATOM 787 O O . TYR A 1 98 ? 4.825 -11.749 -15.697 1.00 90.25 98 TYR A O 1
ATOM 795 N N . ARG A 1 99 ? 4.359 -10.131 -14.218 1.00 91.81 99 ARG A N 1
ATOM 796 C CA . ARG A 1 99 ? 3.633 -11.007 -13.281 1.00 91.81 99 ARG A CA 1
ATOM 797 C C . ARG A 1 99 ? 2.284 -10.424 -12.855 1.00 91.81 99 ARG A C 1
ATOM 799 O O . ARG A 1 99 ? 1.869 -10.568 -11.705 1.00 91.81 99 ARG A O 1
ATOM 806 N N . ARG A 1 100 ? 1.559 -9.827 -13.808 1.00 92.69 100 ARG A N 1
ATOM 807 C CA . ARG A 1 100 ? 0.245 -9.185 -13.596 1.00 92.69 100 ARG A CA 1
ATOM 808 C C . ARG A 1 100 ? -0.757 -10.066 -12.858 1.00 92.69 100 ARG A C 1
ATOM 810 O O . ARG A 1 100 ? -1.379 -9.602 -11.914 1.00 92.69 100 ARG A O 1
ATOM 817 N N . GLY A 1 101 ? -0.867 -11.344 -13.227 1.00 94.38 101 GLY A N 1
ATOM 818 C CA . GLY A 1 101 ? -1.768 -12.280 -12.544 1.00 94.38 101 GLY A CA 1
ATOM 819 C C . GLY A 1 101 ? -1.429 -12.461 -11.060 1.00 94.38 101 GLY A C 1
ATOM 820 O O . GLY A 1 101 ? -2.324 -12.524 -10.225 1.00 94.38 101 GLY A O 1
ATOM 821 N N . THR A 1 102 ? -0.139 -12.470 -10.706 1.00 96.00 102 THR A N 1
ATOM 822 C CA . THR A 1 102 ? 0.304 -12.509 -9.304 1.00 96.00 102 THR A CA 1
ATOM 823 C C . THR A 1 102 ? -0.032 -11.214 -8.575 1.00 96.00 102 THR A C 1
ATOM 825 O O . THR A 1 102 ? -0.473 -11.268 -7.432 1.00 96.00 102 THR A O 1
ATOM 828 N N . PHE A 1 103 ? 0.158 -10.060 -9.218 1.00 95.50 103 PHE A N 1
ATOM 829 C CA . PHE A 1 103 ? -0.233 -8.773 -8.644 1.00 95.50 103 PHE A CA 1
ATOM 830 C C . PHE A 1 103 ? -1.740 -8.712 -8.366 1.00 95.50 103 PHE A C 1
ATOM 832 O O . PHE A 1 103 ? -2.134 -8.527 -7.217 1.00 95.50 103 PHE A O 1
ATOM 839 N N . VAL A 1 104 ? -2.566 -8.957 -9.385 1.00 96.88 104 VAL A N 1
ATOM 840 C CA . VAL A 1 104 ? -4.032 -8.969 -9.266 1.00 96.88 104 VAL A CA 1
ATOM 841 C C . VAL A 1 104 ? -4.481 -9.969 -8.203 1.00 96.88 104 VAL A C 1
ATOM 843 O O . VAL A 1 104 ? -5.274 -9.618 -7.338 1.00 96.88 104 VAL A O 1
ATOM 846 N N . GLY A 1 105 ? -3.931 -11.188 -8.210 1.00 97.38 105 GLY A N 1
ATOM 847 C CA . GLY A 1 105 ? -4.283 -12.218 -7.233 1.00 97.38 105 GLY A CA 1
ATOM 848 C C . GLY A 1 105 ? -3.953 -11.832 -5.789 1.00 97.38 105 GLY A C 1
ATOM 849 O O . GLY A 1 105 ? -4.703 -12.183 -4.884 1.00 97.38 105 GLY A O 1
ATOM 850 N N . ARG A 1 106 ? -2.873 -11.074 -5.550 1.00 97.50 106 ARG A N 1
ATOM 851 C CA . ARG A 1 106 ? -2.557 -10.549 -4.208 1.00 97.50 106 ARG A CA 1
ATOM 852 C C . ARG A 1 106 ? -3.577 -9.514 -3.750 1.00 97.50 106 ARG A C 1
ATOM 854 O O . ARG A 1 106 ? -3.969 -9.540 -2.588 1.00 97.50 106 ARG A O 1
ATOM 861 N N . VAL A 1 107 ? -3.998 -8.627 -4.651 1.00 97.62 107 VAL A N 1
ATOM 862 C CA . VAL A 1 107 ? -4.997 -7.600 -4.335 1.00 97.62 107 VAL A CA 1
ATOM 863 C C . VAL A 1 107 ? -6.367 -8.238 -4.092 1.00 97.62 107 VAL A C 1
ATOM 865 O O . VAL A 1 107 ? -6.958 -7.986 -3.048 1.00 97.62 107 VAL A O 1
ATOM 868 N N . ASP A 1 108 ? -6.829 -9.131 -4.975 1.00 97.94 108 ASP A N 1
ATOM 869 C CA . ASP A 1 108 ? -8.084 -9.884 -4.797 1.00 97.94 108 ASP A CA 1
ATOM 870 C C . ASP A 1 108 ? -8.089 -10.668 -3.476 1.00 97.94 108 ASP A C 1
ATOM 872 O O . ASP A 1 108 ? -9.035 -10.561 -2.695 1.00 97.94 108 ASP A O 1
ATOM 876 N N . ALA A 1 109 ? -7.007 -11.394 -3.172 1.00 97.94 109 ALA A N 1
ATOM 877 C CA . ALA A 1 109 ? -6.896 -12.144 -1.925 1.00 97.94 109 ALA A CA 1
ATOM 878 C C . ALA A 1 109 ? -6.964 -11.233 -0.688 1.00 97.94 109 ALA A C 1
ATOM 880 O O . ALA A 1 109 ? -7.674 -11.559 0.265 1.00 97.94 109 ALA A O 1
ATOM 881 N N . ALA A 1 110 ? -6.274 -10.087 -0.705 1.00 97.94 110 ALA A N 1
ATOM 882 C CA . ALA A 1 110 ? -6.323 -9.116 0.387 1.00 97.94 110 ALA A CA 1
ATOM 883 C C . ALA A 1 110 ? -7.732 -8.530 0.563 1.00 97.94 110 ALA A C 1
ATOM 885 O O . ALA A 1 110 ? -8.244 -8.479 1.680 1.00 97.94 110 ALA A O 1
ATOM 886 N N . MET A 1 111 ? -8.401 -8.165 -0.533 1.00 98.06 111 MET A N 1
ATOM 887 C CA . MET A 1 111 ? -9.777 -7.663 -0.494 1.00 98.06 111 MET A CA 1
ATOM 888 C C . MET A 1 111 ? -10.746 -8.709 0.069 1.00 98.06 111 MET A C 1
ATOM 890 O O . MET A 1 111 ? -11.574 -8.387 0.921 1.00 98.06 111 MET A O 1
ATOM 894 N N . ARG A 1 112 ? -10.638 -9.971 -0.361 1.00 97.56 112 ARG A N 1
ATOM 895 C CA . ARG A 1 112 ? -11.473 -11.070 0.154 1.00 97.56 112 ARG A CA 1
ATOM 896 C C . ARG A 1 112 ? -11.231 -11.338 1.633 1.00 97.56 112 ARG A C 1
ATOM 898 O O . ARG A 1 112 ? -12.192 -11.557 2.367 1.00 97.56 112 ARG A O 1
ATOM 905 N N . ALA A 1 113 ? -9.974 -11.302 2.078 1.00 97.50 113 ALA A N 1
ATOM 906 C CA . ALA A 1 113 ? -9.631 -11.419 3.494 1.00 97.50 113 ALA A CA 1
ATOM 907 C C . ALA A 1 113 ? -10.236 -10.270 4.322 1.00 97.50 113 ALA A C 1
ATOM 909 O O . ALA A 1 113 ? -10.691 -10.499 5.439 1.00 97.50 113 ALA A O 1
ATOM 910 N N . ALA A 1 114 ? -10.330 -9.073 3.737 1.00 96.44 114 ALA A N 1
ATOM 911 C CA . ALA A 1 114 ? -11.014 -7.912 4.306 1.00 96.44 114 ALA A CA 1
ATOM 912 C C . ALA A 1 114 ? -12.554 -7.953 4.169 1.00 96.44 114 ALA A C 1
ATOM 914 O O . ALA A 1 114 ? -13.237 -6.995 4.525 1.00 96.44 114 ALA A O 1
ATOM 915 N N . GLY A 1 115 ? -13.126 -9.055 3.670 1.00 95.56 115 GLY A N 1
ATOM 916 C CA . GLY A 1 115 ? -14.574 -9.273 3.606 1.00 95.56 115 GLY A CA 1
ATOM 917 C C . GLY A 1 115 ? -15.244 -8.861 2.295 1.00 95.56 115 GLY A C 1
ATOM 918 O O . GLY A 1 115 ? -16.470 -8.952 2.194 1.00 95.56 115 GLY A O 1
ATOM 919 N N . TRP A 1 116 ? -14.483 -8.456 1.275 1.00 95.81 116 TRP A N 1
ATOM 920 C CA . TRP A 1 116 ? -15.039 -8.189 -0.050 1.00 95.81 116 TRP A CA 1
ATOM 921 C C . TRP A 1 116 ? -15.558 -9.468 -0.714 1.00 95.81 116 TRP A C 1
ATOM 923 O O . TRP A 1 116 ? -14.933 -10.532 -0.661 1.00 95.81 116 TRP A O 1
ATOM 933 N N . ARG A 1 117 ? -16.711 -9.349 -1.376 1.00 91.19 117 ARG A N 1
ATOM 934 C CA . ARG A 1 117 ? -17.315 -10.399 -2.195 1.00 91.19 117 ARG A CA 1
ATOM 935 C C . ARG A 1 117 ? -17.633 -9.806 -3.575 1.00 91.19 117 ARG A C 1
ATOM 937 O O . ARG A 1 117 ? -18.266 -8.750 -3.600 1.00 91.19 117 ARG A O 1
ATOM 944 N N . PRO A 1 118 ? -17.154 -10.426 -4.667 1.00 80.50 118 PRO A N 1
ATOM 945 C CA . PRO A 1 118 ? -17.396 -9.959 -6.031 1.00 80.50 118 PRO A CA 1
ATOM 946 C C . PRO A 1 118 ? -18.841 -10.169 -6.487 1.00 80.50 118 PRO A C 1
ATOM 948 O O . PRO A 1 118 ? -19.530 -11.039 -5.902 1.00 80.50 118 PRO A O 1
#

Organism: NCBI:txid1304279

Sequence (118 aa):
MLPLIDGGAESPQETWTRLVLIDAGLPKPQTQIRVFDDYGDFVARIDLGYEQLRVGVEYDGPQHWTDPAQRARDIERSTALLDLGWTIIRVTSELLWYRRGTFVGRVDAAMRAAGWRP

Radius of gyration: 14.6 Å; chains: 1; bounding box: 37×28×44 Å

InterPro domains:
  IPR011335 Restriction endonuclease type II-like [SSF52980] (8-107)
  IPR049468 Restriction endonuclease type II-like domain [PF18741] (38-108)

Foldseek 3Di:
DDPPCPVQQPDPVLVLLQVLLVVVVHPRWDAQDFDADPVRHTQDTAGTGHVLLLEGEHEDEPPQPDDPVSVVSVVSSVVVSVVVVHDYHYDYPCCSPPVSVVSNVVRVVSSVVSPDDD

pLDDT: mean 86.86, std 15.95, range [35.84, 98.56]

Secondary structure (DSSP, 8-state):
------TT-SSHHHHHHHHHHHHTTPPPPEEEEEEE-TTS-EEEEEEEEEGGGTEEEEE--TTTTS-HHHHHHHHHHHHHHHHTT-EEEEE-HHHHHH-HHHHHHHHHHHHHHTT---